Protein AF-A0AAD9NV30-F1 (afdb_monomer_lite)

Structure (mmCIF, N/CA/C/O backbone):
data_AF-A0AAD9NV30-F1
#
_entry.id   AF-A0AAD9NV30-F1
#
loop_
_atom_site.group_PDB
_atom_site.id
_atom_site.type_symbol
_atom_site.label_atom_id
_atom_site.label_alt_id
_atom_site.label_comp_id
_atom_site.label_asym_id
_atom_site.label_entity_id
_atom_site.label_seq_id
_atom_site.pdbx_PDB_ins_code
_atom_site.Cartn_x
_atom_site.Cartn_y
_atom_site.Cartn_z
_atom_site.occupancy
_atom_site.B_iso_or_equiv
_atom_site.auth_seq_id
_atom_site.auth_comp_id
_atom_site.auth_asym_id
_atom_site.auth_atom_id
_atom_site.pdbx_PDB_model_num
ATOM 1 N N . MET A 1 1 ? 1.024 4.251 21.338 1.00 60.50 1 MET A N 1
ATOM 2 C CA . MET A 1 1 ? 0.470 2.895 21.123 1.00 60.50 1 MET A CA 1
ATOM 3 C C . MET A 1 1 ? 0.179 2.723 19.636 1.00 60.50 1 MET A C 1
ATOM 5 O O . MET A 1 1 ? -0.437 3.613 19.053 1.00 60.50 1 MET A O 1
ATOM 9 N N . LEU A 1 2 ? 0.661 1.648 19.006 1.00 76.56 2 LEU A N 1
ATOM 10 C CA . LEU A 1 2 ? 0.252 1.274 17.647 1.00 76.56 2 LEU A CA 1
ATOM 11 C C . LEU A 1 2 ? -1.178 0.739 17.747 1.00 76.56 2 LEU A C 1
ATOM 13 O O . LEU A 1 2 ? -1.397 -0.357 18.248 1.00 76.56 2 LEU A O 1
ATOM 17 N N . SER A 1 3 ? -2.148 1.570 17.382 1.00 81.81 3 SER A N 1
ATOM 18 C CA . SER A 1 3 ? -3.569 1.236 17.427 1.00 81.81 3 SER A CA 1
ATOM 19 C C . SER A 1 3 ? -4.155 1.442 16.040 1.00 81.81 3 SER A C 1
ATOM 21 O O . SER A 1 3 ? -3.769 2.382 15.336 1.00 81.81 3 SER A O 1
ATOM 23 N N . VAL A 1 4 ? -5.057 0.548 15.654 1.00 85.44 4 VAL A N 1
ATOM 24 C CA . VAL A 1 4 ? -5.740 0.560 14.364 1.00 85.44 4 VAL A CA 1
ATOM 25 C C . VAL A 1 4 ? -7.236 0.542 14.640 1.00 85.44 4 VAL A C 1
ATOM 27 O O . VAL A 1 4 ? -7.740 -0.383 15.272 1.00 85.44 4 VAL A O 1
ATOM 30 N N . ALA A 1 5 ? -7.945 1.565 14.169 1.00 85.81 5 ALA A N 1
ATOM 31 C CA . ALA A 1 5 ? -9.400 1.620 14.231 1.00 85.81 5 ALA A CA 1
ATOM 32 C C . ALA A 1 5 ? -9.984 1.245 12.866 1.00 85.81 5 ALA A C 1
ATOM 34 O O . ALA A 1 5 ? -9.633 1.846 11.851 1.00 85.81 5 ALA A O 1
ATOM 35 N N . LEU A 1 6 ? -10.886 0.264 12.826 1.00 81.88 6 LEU A N 1
ATOM 36 C CA . LEU A 1 6 ? -11.642 -0.051 11.616 1.00 81.88 6 LEU A CA 1
ATOM 37 C C . LEU A 1 6 ? -12.816 0.914 11.500 1.00 81.88 6 LEU A C 1
ATOM 39 O O . LEU A 1 6 ? -13.742 0.872 12.310 1.00 81.88 6 LEU A O 1
ATOM 43 N N . VAL A 1 7 ? -12.775 1.782 10.491 1.00 80.88 7 VAL A N 1
ATOM 44 C CA . VAL A 1 7 ? -13.837 2.755 10.239 1.00 80.88 7 VAL A CA 1
ATOM 45 C C . VAL A 1 7 ? -14.502 2.438 8.902 1.00 80.88 7 VAL A C 1
ATOM 47 O O . VAL A 1 7 ? -13.830 2.427 7.866 1.00 80.88 7 VAL A O 1
ATOM 50 N N . PRO A 1 8 ? -15.817 2.173 8.884 1.00 77.00 8 PRO A N 1
ATOM 51 C CA . PRO A 1 8 ? -16.532 1.962 7.639 1.00 77.00 8 PRO A CA 1
ATOM 52 C C . PRO A 1 8 ? -16.723 3.285 6.900 1.00 77.00 8 PRO A C 1
ATOM 54 O O . PRO A 1 8 ? -17.331 4.221 7.420 1.00 77.00 8 PRO A O 1
ATOM 57 N N . MET A 1 9 ? -16.241 3.361 5.661 1.00 70.62 9 MET A N 1
ATOM 58 C CA . MET A 1 9 ? -16.556 4.472 4.771 1.00 70.62 9 MET A CA 1
ATOM 59 C C . MET A 1 9 ? -17.834 4.168 3.995 1.00 70.62 9 MET A C 1
ATOM 61 O O . MET A 1 9 ? -17.859 3.278 3.145 1.00 70.62 9 MET A O 1
ATOM 65 N N . ILE A 1 10 ? -18.890 4.931 4.278 1.00 70.31 10 ILE A N 1
ATOM 66 C CA . ILE A 1 10 ? -20.165 4.844 3.564 1.00 70.31 10 ILE A CA 1
ATOM 67 C C . ILE A 1 10 ? -20.050 5.663 2.274 1.00 70.31 10 ILE A C 1
ATOM 69 O O . ILE A 1 10 ? -19.854 6.876 2.314 1.00 70.31 10 ILE A O 1
ATOM 73 N N . LYS A 1 11 ? -20.164 4.993 1.123 1.00 62.59 11 LYS A N 1
ATOM 74 C CA . LYS A 1 11 ? -20.043 5.607 -0.214 1.00 62.59 11 LYS A CA 1
ATOM 75 C C . LYS A 1 11 ? -21.258 6.460 -0.620 1.00 62.59 11 LYS A C 1
ATOM 77 O O . LYS A 1 11 ? -21.130 7.355 -1.451 1.00 62.59 11 LYS A O 1
ATOM 82 N N . ASP A 1 12 ? -22.433 6.168 -0.073 1.00 65.31 12 ASP A N 1
ATOM 83 C CA . ASP A 1 12 ? -23.707 6.730 -0.529 1.00 65.31 12 ASP A CA 1
ATOM 84 C C . ASP A 1 12 ? -24.060 8.053 0.176 1.00 65.31 12 ASP A C 1
ATOM 86 O O . ASP A 1 12 ? -24.074 8.121 1.410 1.00 65.31 12 ASP A O 1
ATOM 90 N N . LYS A 1 13 ? -24.422 9.092 -0.596 1.00 60.25 13 LYS A N 1
ATOM 91 C CA . LYS A 1 13 ? -24.955 10.364 -0.063 1.00 60.25 13 LYS A CA 1
ATOM 92 C C . LYS A 1 13 ? -26.223 10.140 0.769 1.00 60.25 13 LYS A C 1
ATOM 94 O O . LYS A 1 13 ? -26.471 10.908 1.694 1.00 60.25 13 LYS A O 1
ATOM 99 N N . ALA A 1 14 ? -26.984 9.080 0.483 1.00 64.81 14 ALA A N 1
ATOM 100 C CA . ALA A 1 14 ? -28.191 8.712 1.221 1.00 64.81 14 ALA A CA 1
ATOM 101 C C . ALA A 1 14 ? -27.922 7.985 2.558 1.00 64.81 14 ALA A C 1
ATOM 103 O O . ALA A 1 14 ? -28.875 7.603 3.233 1.00 64.81 14 ALA A O 1
ATOM 104 N N . ARG A 1 15 ? -26.650 7.773 2.952 1.00 58.53 15 ARG A N 1
ATOM 105 C CA . ARG A 1 15 ? -26.232 7.118 4.215 1.00 58.53 15 ARG A CA 1
ATOM 106 C C . ARG A 1 15 ? -26.912 5.766 4.498 1.00 58.53 15 ARG A C 1
ATOM 108 O O . ARG A 1 15 ? -27.027 5.360 5.653 1.00 58.53 15 ARG A O 1
ATOM 115 N N . LYS A 1 16 ? -27.349 5.033 3.469 1.00 60.25 16 LYS A N 1
ATOM 116 C CA . LYS A 1 16 ? -27.950 3.703 3.648 1.00 60.25 16 LYS A CA 1
ATOM 117 C C . LYS A 1 16 ? -26.880 2.694 4.069 1.00 60.25 16 LYS A C 1
ATOM 119 O O . LYS A 1 16 ? -26.086 2.239 3.251 1.00 60.25 16 LYS A O 1
ATOM 124 N N . ILE A 1 17 ? -26.892 2.335 5.352 1.00 61.47 17 ILE A N 1
ATOM 125 C CA . ILE A 1 17 ? -25.965 1.373 5.978 1.00 61.47 17 ILE A CA 1
ATOM 126 C C . ILE A 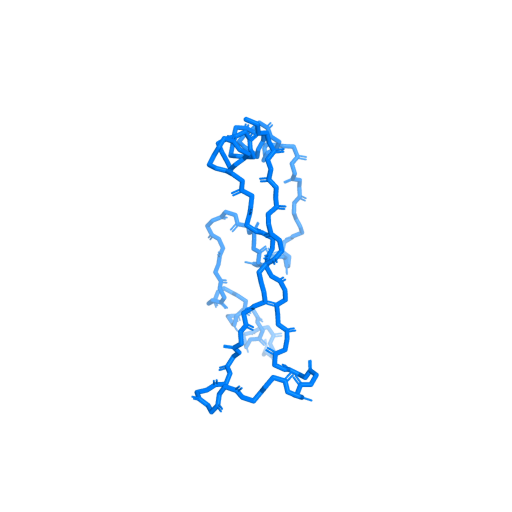1 17 ? -26.255 -0.074 5.526 1.00 61.47 17 ILE A C 1
ATOM 128 O O . ILE A 1 17 ? -25.379 -0.928 5.592 1.00 61.47 17 ILE A O 1
ATOM 132 N N . SER A 1 18 ? -27.461 -0.356 5.018 1.00 65.12 18 SER A N 1
ATOM 133 C CA . SER A 1 18 ? -27.914 -1.706 4.648 1.00 65.12 18 SER A CA 1
ATOM 134 C C . SER A 1 18 ? -27.426 -2.218 3.286 1.00 65.12 18 SER A C 1
ATOM 136 O O . SER A 1 18 ? -27.694 -3.367 2.943 1.00 65.12 18 SER A O 1
ATOM 138 N N . SER A 1 19 ? -26.724 -1.402 2.491 1.00 62.97 19 SER A N 1
ATOM 139 C CA . SER A 1 19 ? -26.214 -1.825 1.181 1.00 62.97 19 SER A CA 1
ATOM 140 C C . SER A 1 19 ? -24.811 -2.422 1.303 1.00 62.97 19 SER A C 1
ATOM 142 O O . SER A 1 19 ? -23.849 -1.713 1.608 1.00 62.97 19 SER A O 1
ATOM 144 N N . LYS A 1 20 ? -24.692 -3.726 1.026 1.00 62.34 20 LYS A N 1
ATOM 145 C CA . LYS A 1 20 ? -23.428 -4.482 1.064 1.00 62.34 20 LYS A CA 1
ATOM 146 C C . LYS A 1 20 ? -22.362 -3.895 0.126 1.00 62.34 20 LYS A C 1
ATOM 148 O O . LYS A 1 20 ? -21.188 -3.879 0.481 1.00 62.34 20 LYS A O 1
ATOM 153 N N . ASP A 1 21 ? -22.774 -3.330 -1.008 1.00 65.06 21 ASP A N 1
ATOM 154 C CA . ASP A 1 21 ? -21.870 -2.750 -2.015 1.00 65.06 21 ASP A CA 1
ATOM 155 C C . ASP A 1 21 ? -21.297 -1.376 -1.616 1.00 65.06 21 ASP A C 1
ATOM 157 O O . ASP A 1 21 ? -20.369 -0.865 -2.251 1.00 65.06 21 ASP A O 1
ATOM 161 N N . ASN A 1 22 ? -21.827 -0.768 -0.549 1.00 64.38 22 ASN A N 1
ATOM 162 C CA . ASN A 1 22 ? -21.399 0.540 -0.046 1.00 64.38 22 ASN A CA 1
ATOM 163 C C . ASN A 1 22 ? -20.451 0.462 1.156 1.00 64.38 22 ASN A C 1
ATOM 165 O O . ASN A 1 22 ? -19.998 1.507 1.627 1.00 64.38 22 ASN A O 1
ATOM 169 N N . TYR A 1 23 ? -20.145 -0.740 1.646 1.00 69.88 23 TYR A N 1
ATOM 170 C CA . TYR A 1 23 ? -19.248 -0.946 2.775 1.00 69.88 23 TYR A CA 1
ATOM 171 C C . TYR A 1 23 ? -17.795 -1.056 2.294 1.00 69.88 23 TYR A C 1
ATOM 173 O O . TYR A 1 23 ? -17.378 -2.081 1.759 1.00 69.88 23 TYR A O 1
ATOM 181 N N . ARG A 1 24 ? -17.005 0.009 2.484 1.00 73.06 24 ARG A N 1
ATOM 182 C CA . ARG A 1 24 ? -15.541 -0.024 2.325 1.00 73.06 24 ARG A CA 1
ATOM 183 C C . ARG A 1 24 ? -14.895 0.176 3.697 1.00 73.06 24 ARG A C 1
ATOM 185 O O . ARG A 1 24 ? -14.785 1.320 4.140 1.00 73.06 24 ARG A O 1
ATOM 192 N N . PRO A 1 25 ? -14.541 -0.902 4.415 1.00 75.25 25 PRO A N 1
ATOM 193 C CA . PRO A 1 25 ? -13.870 -0.775 5.698 1.00 75.25 25 PRO A CA 1
ATOM 194 C C . PRO A 1 25 ? -12.448 -0.267 5.469 1.00 75.25 25 PRO A C 1
ATOM 196 O O . PRO A 1 25 ? -11.681 -0.873 4.722 1.00 75.25 25 PRO A O 1
ATOM 199 N N . THR A 1 26 ? -12.097 0.837 6.121 1.00 83.81 26 THR A N 1
ATOM 200 C CA . THR A 1 26 ? -10.749 1.403 6.068 1.00 83.81 26 THR A CA 1
ATOM 201 C C . THR A 1 26 ? -10.117 1.293 7.446 1.00 83.81 26 THR A C 1
ATOM 203 O O . THR A 1 26 ? -10.669 1.763 8.442 1.00 83.81 26 THR A O 1
ATOM 206 N N . ALA A 1 27 ? -8.942 0.672 7.506 1.00 85.00 27 ALA A N 1
ATOM 207 C CA . ALA A 1 27 ? -8.134 0.622 8.713 1.00 85.00 27 ALA A CA 1
ATOM 208 C C . ALA A 1 27 ? -7.412 1.963 8.902 1.00 85.00 27 ALA A C 1
ATOM 210 O O . ALA A 1 27 ? -6.489 2.304 8.162 1.00 85.00 27 ALA A O 1
ATOM 211 N N . LEU A 1 28 ? -7.837 2.746 9.890 1.00 84.19 28 LEU A N 1
ATOM 212 C CA . LEU A 1 28 ? -7.138 3.956 10.301 1.00 84.19 28 LEU A CA 1
ATOM 213 C C . LEU A 1 28 ? -6.047 3.574 11.293 1.00 84.19 28 LEU A C 1
ATOM 215 O O . LEU A 1 28 ? -6.285 3.444 12.495 1.00 84.19 28 LEU A O 1
ATOM 219 N N . ALA A 1 29 ? -4.845 3.375 10.762 1.00 86.75 29 ALA A N 1
ATOM 220 C CA . ALA A 1 29 ? -3.651 3.201 11.568 1.00 86.75 29 ALA A CA 1
ATOM 221 C C . ALA A 1 29 ? -3.230 4.529 12.216 1.00 86.75 29 ALA A C 1
ATOM 223 O O . ALA A 1 29 ? -3.437 5.613 11.652 1.00 86.75 29 ALA A O 1
ATOM 224 N N . SER A 1 30 ? -2.629 4.446 13.404 1.00 88.31 30 SER A N 1
ATOM 225 C CA . SER A 1 30 ? -2.092 5.617 14.097 1.00 88.31 30 SER A CA 1
ATOM 226 C C . SER A 1 30 ? -1.024 6.333 13.260 1.00 88.31 30 SER A C 1
ATOM 228 O O . SER A 1 30 ? -0.367 5.735 12.407 1.00 88.31 30 SER A O 1
ATOM 230 N N . VAL A 1 31 ? -0.814 7.627 13.526 1.00 90.12 31 VAL A N 1
ATOM 231 C CA . VAL A 1 31 ? 0.195 8.439 12.817 1.00 90.12 31 VAL A CA 1
ATOM 232 C C . VAL A 1 31 ? 1.583 7.790 12.878 1.00 90.12 31 VAL A C 1
ATOM 234 O O . VAL A 1 31 ? 2.273 7.720 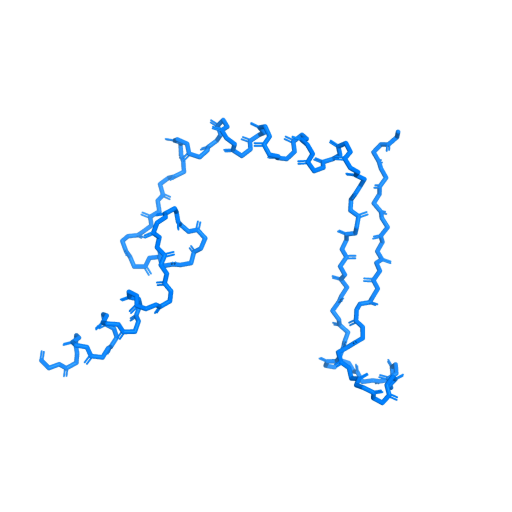11.867 1.00 90.12 31 VAL A O 1
ATOM 237 N N . PHE A 1 32 ? 1.955 7.236 14.036 1.00 89.50 32 PHE A N 1
ATOM 238 C CA . PHE A 1 32 ? 3.216 6.511 14.208 1.00 89.50 32 PHE A CA 1
ATOM 239 C C . PHE A 1 32 ? 3.330 5.276 13.300 1.00 89.50 32 PHE A C 1
ATOM 241 O O . PHE A 1 32 ? 4.409 5.036 12.767 1.00 89.50 32 PHE A O 1
ATOM 248 N N . SER A 1 33 ? 2.239 4.533 13.073 1.00 89.69 33 SER A N 1
ATOM 249 C CA . SER A 1 33 ? 2.230 3.399 12.132 1.00 89.69 33 SER A CA 1
ATOM 250 C C . SER A 1 33 ? 2.544 3.855 10.711 1.00 89.69 33 SER A C 1
ATOM 252 O O . SER A 1 33 ? 3.429 3.301 10.071 1.00 89.69 33 SER A O 1
ATOM 254 N N . LYS A 1 34 ? 1.905 4.940 10.253 1.00 89.81 34 LYS A N 1
ATOM 255 C CA . LYS A 1 34 ? 2.131 5.491 8.908 1.00 89.81 34 LYS A CA 1
ATOM 256 C C . LYS A 1 34 ? 3.566 5.971 8.702 1.00 89.81 34 LYS A C 1
ATOM 258 O O . LYS A 1 34 ? 4.126 5.782 7.629 1.00 89.81 34 LYS A O 1
ATOM 263 N N . ILE A 1 35 ? 4.174 6.582 9.723 1.00 93.25 35 ILE A N 1
ATOM 264 C CA . ILE A 1 35 ? 5.580 7.010 9.654 1.00 93.25 35 ILE A CA 1
ATOM 265 C C . ILE A 1 35 ? 6.494 5.791 9.476 1.00 93.25 35 ILE A C 1
ATOM 267 O O . ILE A 1 35 ? 7.373 5.803 8.617 1.00 93.25 35 ILE A O 1
ATOM 271 N N . ILE A 1 36 ? 6.264 4.729 10.251 1.00 93.19 36 ILE A N 1
ATOM 272 C CA . ILE A 1 36 ? 7.032 3.483 10.145 1.00 93.19 36 ILE A CA 1
ATOM 273 C C . ILE A 1 36 ? 6.835 2.841 8.765 1.00 93.19 36 ILE A C 1
ATOM 275 O O . ILE A 1 36 ? 7.816 2.452 8.138 1.00 93.19 36 ILE A O 1
ATOM 279 N N . GLU A 1 37 ? 5.601 2.785 8.261 1.00 91.88 37 GLU A N 1
ATOM 280 C CA . GLU A 1 37 ? 5.282 2.266 6.924 1.00 91.88 37 GLU A CA 1
ATOM 281 C C . GLU A 1 37 ? 6.049 3.005 5.820 1.00 91.88 37 GLU A C 1
ATOM 283 O O . GLU A 1 37 ? 6.624 2.360 4.946 1.00 91.88 37 GLU A O 1
ATOM 288 N N . VAL A 1 38 ? 6.131 4.340 5.881 1.00 93.31 38 VAL A N 1
ATOM 289 C CA . VAL A 1 38 ? 6.895 5.144 4.909 1.00 93.31 38 VAL A CA 1
ATOM 290 C C . VAL A 1 38 ? 8.392 4.833 4.974 1.00 93.31 38 VAL A C 1
ATOM 292 O O . VAL A 1 38 ? 9.029 4.667 3.933 1.00 93.31 38 VAL A O 1
ATOM 295 N N . ILE A 1 39 ? 8.960 4.715 6.178 1.00 95.19 39 ILE A N 1
ATOM 296 C CA . ILE A 1 39 ? 10.381 4.371 6.357 1.00 95.19 39 ILE A CA 1
ATOM 297 C C . ILE A 1 39 ? 10.672 2.973 5.798 1.00 95.19 39 ILE A C 1
ATOM 299 O O . ILE A 1 39 ? 11.684 2.772 5.125 1.00 95.19 39 ILE A O 1
ATOM 303 N N . ILE A 1 40 ? 9.792 2.005 6.065 1.00 94.69 40 ILE A N 1
ATOM 304 C CA . ILE A 1 40 ? 9.914 0.635 5.557 1.00 94.69 40 ILE A CA 1
ATOM 305 C C . ILE A 1 40 ? 9.815 0.626 4.031 1.00 94.69 40 ILE A C 1
ATOM 307 O O . ILE A 1 40 ? 10.674 0.036 3.376 1.00 94.69 40 ILE A O 1
ATOM 311 N N . LEU A 1 41 ? 8.818 1.307 3.462 1.00 92.38 41 LEU A N 1
ATOM 312 C CA . LEU A 1 41 ? 8.622 1.373 2.017 1.00 92.38 41 LEU A CA 1
ATOM 313 C C . LEU A 1 41 ? 9.853 1.954 1.320 1.00 92.38 41 LEU A C 1
ATOM 315 O O . LEU A 1 41 ? 10.350 1.335 0.388 1.00 92.38 41 LEU A O 1
ATOM 319 N N . GLY A 1 42 ? 10.410 3.062 1.818 1.00 91.69 42 GLY A N 1
ATOM 320 C CA . GLY A 1 42 ? 11.611 3.668 1.232 1.00 91.69 42 GLY A CA 1
ATOM 321 C C . GLY A 1 42 ? 12.852 2.766 1.278 1.00 91.69 42 GLY A C 1
ATOM 322 O O . GLY A 1 42 ? 13.735 2.887 0.434 1.00 91.69 42 GLY A O 1
ATOM 323 N N . ARG A 1 43 ? 12.926 1.831 2.235 1.00 93.75 43 ARG A N 1
ATOM 324 C CA . ARG A 1 43 ? 14.004 0.829 2.302 1.00 93.75 43 ARG A CA 1
ATOM 325 C C . ARG A 1 43 ? 13.776 -0.361 1.378 1.00 93.75 43 ARG A C 1
ATOM 327 O O . ARG A 1 43 ? 14.747 -0.955 0.924 1.00 93.75 43 ARG A O 1
ATOM 334 N N . ILE A 1 44 ? 12.519 -0.733 1.149 1.00 93.31 44 ILE A N 1
ATOM 335 C CA . ILE A 1 44 ? 12.145 -1.921 0.374 1.00 93.31 44 ILE A CA 1
ATOM 336 C C . ILE A 1 44 ? 11.964 -1.596 -1.112 1.00 93.31 44 ILE A C 1
ATOM 338 O O . ILE A 1 44 ? 12.216 -2.468 -1.935 1.00 93.31 44 ILE A O 1
ATOM 342 N N . GLU A 1 45 ? 11.594 -0.364 -1.475 1.00 89.69 45 GLU A N 1
ATOM 343 C CA . GLU A 1 45 ? 11.301 0.047 -2.860 1.00 89.69 45 GLU A CA 1
ATOM 344 C C . GLU A 1 45 ? 12.429 -0.324 -3.836 1.00 89.69 45 GLU A C 1
ATOM 346 O O . GLU A 1 45 ? 12.151 -0.781 -4.939 1.00 89.69 45 GLU A O 1
ATOM 351 N N . ILE A 1 46 ? 13.693 -0.230 -3.410 1.00 88.19 46 ILE A N 1
ATOM 352 C CA . ILE A 1 46 ? 14.864 -0.581 -4.234 1.00 88.19 46 ILE A CA 1
ATOM 353 C C . ILE A 1 46 ? 14.993 -2.081 -4.545 1.00 88.19 46 ILE A C 1
ATOM 355 O O . ILE A 1 46 ? 15.738 -2.451 -5.446 1.00 88.19 46 ILE A O 1
ATOM 359 N N . PHE A 1 47 ? 14.303 -2.940 -3.793 1.00 89.19 47 PHE A N 1
ATOM 360 C CA . PHE A 1 47 ? 14.318 -4.397 -3.948 1.00 89.19 47 PHE A CA 1
ATOM 361 C C . PHE A 1 47 ? 13.035 -4.936 -4.594 1.00 89.19 47 PHE A C 1
ATOM 363 O O . PHE A 1 47 ? 12.928 -6.139 -4.830 1.00 89.19 47 PHE A O 1
ATOM 370 N N . VAL A 1 48 ? 12.043 -4.078 -4.848 1.00 86.94 48 VAL A N 1
ATOM 371 C CA . VAL A 1 48 ? 10.771 -4.477 -5.456 1.00 86.94 48 VAL A CA 1
ATOM 372 C C . VAL A 1 48 ? 10.863 -4.296 -6.963 1.00 86.94 48 VAL A C 1
ATOM 374 O O . VAL A 1 48 ? 10.653 -3.205 -7.491 1.00 86.94 48 VAL A O 1
ATOM 377 N N . ASP A 1 49 ? 11.128 -5.393 -7.666 1.00 84.31 49 ASP A N 1
ATOM 378 C CA . ASP A 1 49 ? 10.967 -5.430 -9.115 1.00 84.31 49 ASP A CA 1
ATOM 379 C C . ASP A 1 49 ? 9.483 -5.456 -9.494 1.00 84.31 49 ASP A C 1
ATOM 381 O O . ASP A 1 49 ? 8.652 -6.123 -8.873 1.00 84.31 49 ASP A O 1
ATOM 385 N N . THR A 1 50 ? 9.140 -4.715 -10.546 1.00 86.50 50 THR A N 1
ATOM 386 C CA . THR A 1 50 ? 7.772 -4.629 -11.072 1.00 86.50 50 THR A CA 1
ATOM 387 C C . THR A 1 50 ? 7.749 -5.029 -12.537 1.00 86.50 50 THR A C 1
ATOM 389 O O . THR A 1 50 ? 8.696 -4.792 -13.287 1.00 86.50 50 THR A O 1
ATOM 392 N N . ASN A 1 51 ? 6.641 -5.626 -12.973 1.00 85.25 51 ASN A N 1
ATOM 393 C CA . ASN A 1 51 ? 6.482 -6.009 -14.371 1.00 85.25 51 ASN A CA 1
ATOM 394 C C . ASN A 1 51 ? 6.417 -4.748 -15.270 1.00 85.25 51 ASN A C 1
ATOM 396 O O . ASN A 1 51 ? 5.823 -3.742 -14.866 1.00 85.25 51 ASN A O 1
ATOM 400 N N . PRO A 1 52 ? 6.968 -4.770 -16.497 1.00 82.25 52 PRO A N 1
ATOM 401 C CA . PRO A 1 52 ? 6.780 -3.693 -17.473 1.00 82.25 52 PRO A CA 1
ATOM 402 C C . PRO A 1 52 ? 5.311 -3.314 -17.726 1.00 82.25 52 PRO A C 1
ATOM 404 O O . PRO A 1 52 ? 5.012 -2.141 -17.916 1.00 82.25 52 PRO A O 1
ATOM 407 N N . ASN A 1 53 ? 4.391 -4.280 -17.650 1.00 83.88 53 ASN A N 1
ATOM 408 C CA . ASN A 1 53 ? 2.950 -4.069 -17.831 1.00 83.88 53 ASN A CA 1
ATOM 409 C C . ASN A 1 53 ? 2.218 -3.680 -16.530 1.00 83.88 53 ASN A C 1
ATOM 411 O O . ASN A 1 53 ? 0.987 -3.622 -16.500 1.00 83.88 53 ASN A O 1
ATOM 415 N N . GLN A 1 54 ? 2.947 -3.432 -15.439 1.00 85.06 54 GLN A N 1
ATOM 416 C CA . GLN A 1 54 ? 2.391 -2.936 -14.185 1.00 85.06 54 GLN A CA 1
ATOM 417 C C . GLN A 1 54 ? 2.459 -1.405 -14.158 1.00 85.06 54 GLN A C 1
ATOM 419 O O . GLN A 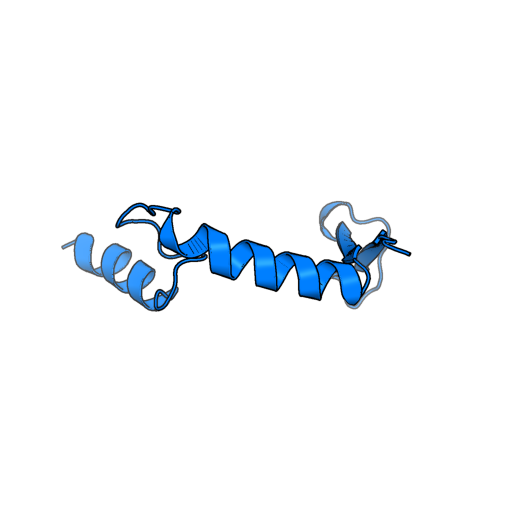1 54 ? 3.492 -0.812 -13.855 1.00 85.06 54 GLN A O 1
ATOM 424 N N . PHE A 1 55 ? 1.328 -0.766 -14.453 1.00 85.88 55 PHE A N 1
ATOM 425 C CA . PHE A 1 55 ? 1.207 0.698 -14.488 1.00 85.88 55 PHE A CA 1
ATOM 426 C C . PHE A 1 55 ? 0.715 1.295 -13.160 1.00 85.88 55 PHE A C 1
ATOM 428 O O . PHE A 1 55 ? 0.879 2.485 -12.913 1.00 85.88 55 PHE A O 1
ATOM 435 N N . GLY A 1 56 ? 0.105 0.476 -12.299 1.00 85.69 56 GLY A N 1
ATOM 436 C CA . GLY A 1 56 ? -0.363 0.882 -10.974 1.00 85.69 56 GLY A CA 1
ATOM 437 C C . GLY A 1 56 ? 0.707 0.709 -9.897 1.00 85.69 56 GLY A C 1
ATOM 438 O O . GLY A 1 56 ? 1.504 -0.228 -9.955 1.00 85.69 56 GLY A O 1
ATOM 439 N N . PHE A 1 57 ? 0.684 1.590 -8.891 1.00 84.31 57 PHE A N 1
ATOM 440 C CA . PHE A 1 57 ? 1.565 1.535 -7.712 1.00 84.31 57 PHE A CA 1
ATOM 441 C C . PHE A 1 57 ? 3.062 1.467 -8.050 1.00 84.31 57 PHE A C 1
ATOM 443 O O . PHE A 1 57 ? 3.852 0.904 -7.299 1.00 84.31 57 PHE A O 1
ATOM 450 N N . LYS A 1 58 ? 3.447 2.042 -9.193 1.00 86.12 58 LYS A N 1
ATOM 451 C CA . LYS A 1 58 ? 4.823 2.104 -9.667 1.00 86.12 58 LYS A CA 1
ATOM 452 C C . LYS A 1 58 ? 5.246 3.557 -9.786 1.00 86.12 58 LYS A C 1
ATOM 454 O O . LYS A 1 58 ? 4.487 4.409 -10.250 1.00 86.12 58 LYS A O 1
ATOM 459 N N . ASN A 1 59 ? 6.466 3.842 -9.351 1.00 82.25 59 ASN A N 1
ATOM 460 C CA . ASN A 1 59 ? 6.989 5.196 -9.351 1.00 82.25 59 ASN A CA 1
ATOM 461 C C . ASN A 1 59 ? 7.028 5.753 -10.788 1.00 82.25 59 ASN A C 1
ATOM 463 O O . ASN A 1 59 ? 7.421 5.050 -11.723 1.00 82.25 59 ASN A O 1
ATOM 467 N N . LYS A 1 60 ? 6.589 7.004 -10.975 1.00 84.12 60 LYS A N 1
ATOM 468 C CA . LYS A 1 60 ? 6.506 7.698 -12.281 1.00 84.12 60 LYS A CA 1
ATOM 469 C C . LYS A 1 60 ? 5.625 7.020 -13.350 1.00 84.12 60 LYS A C 1
ATOM 471 O O . LYS A 1 60 ? 5.760 7.343 -14.529 1.00 84.12 60 LYS A O 1
ATOM 476 N N . HIS A 1 61 ? 4.741 6.100 -12.962 1.00 84.81 61 HIS A N 1
ATOM 477 C CA . HIS A 1 61 ? 3.753 5.505 -13.865 1.00 84.81 61 HIS A CA 1
ATOM 478 C C . HIS A 1 61 ? 2.357 6.026 -13.539 1.00 84.81 61 HIS A C 1
ATOM 480 O O . HIS A 1 61 ? 2.022 6.281 -12.381 1.00 84.81 61 HIS A O 1
ATOM 486 N N . GLY A 1 62 ? 1.554 6.197 -14.582 1.00 84.25 62 GLY A N 1
ATOM 487 C CA . GLY A 1 62 ? 0.194 6.698 -14.486 1.00 84.25 62 GLY A CA 1
ATOM 488 C C . GLY A 1 62 ? -0.764 5.904 -15.362 1.00 84.25 62 GLY A C 1
ATOM 489 O O . GLY A 1 62 ? -0.372 5.099 -16.211 1.00 84.25 62 GLY A O 1
ATOM 490 N N . THR A 1 63 ? -2.058 6.131 -15.149 1.00 86.94 63 THR A N 1
ATOM 491 C CA . THR A 1 63 ? -3.125 5.483 -15.922 1.00 86.94 63 THR A CA 1
ATOM 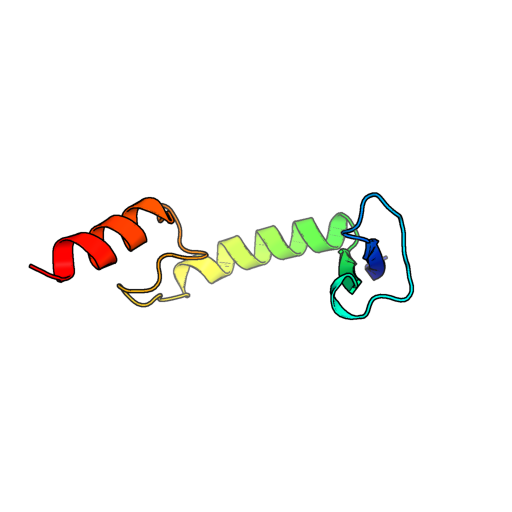492 C C . THR A 1 63 ? -3.103 5.902 -17.397 1.00 86.94 63 THR A C 1
ATOM 494 O O . THR A 1 63 ? -3.538 5.145 -18.260 1.00 86.94 63 THR A O 1
ATOM 497 N N . ASP A 1 64 ? -2.560 7.079 -17.706 1.00 86.94 64 ASP A N 1
ATOM 498 C CA . ASP A 1 64 ? -2.346 7.584 -19.065 1.00 86.94 64 ASP A CA 1
ATOM 499 C C . ASP A 1 64 ? -1.430 6.664 -19.887 1.00 86.94 64 ASP A C 1
ATOM 501 O O . ASP A 1 64 ? -1.749 6.337 -21.032 1.00 86.94 64 ASP A O 1
ATOM 505 N N . GLN A 1 65 ? -0.351 6.163 -19.279 1.00 85.69 65 GLN A N 1
ATOM 506 C CA . GLN A 1 65 ? 0.579 5.233 -19.924 1.00 85.69 65 GLN A CA 1
ATOM 507 C C . GLN A 1 65 ? -0.099 3.897 -20.247 1.00 85.69 65 GLN A C 1
ATOM 509 O O . GLN A 1 65 ? 0.088 3.356 -21.338 1.00 85.69 65 GLN A O 1
ATOM 514 N N . TYR A 1 66 ? -0.946 3.393 -19.343 1.00 85.56 66 TYR A N 1
ATOM 515 C CA . TYR A 1 66 ? -1.745 2.193 -19.603 1.00 85.56 66 TYR A CA 1
ATOM 516 C C . TYR A 1 66 ? -2.713 2.397 -20.773 1.00 85.56 66 TYR A C 1
ATOM 518 O O . TYR A 1 66 ? -2.796 1.547 -21.659 1.00 85.56 66 TYR A O 1
ATOM 526 N N . ILE A 1 67 ? -3.427 3.529 -20.805 1.00 87.38 67 ILE A N 1
ATOM 527 C CA . ILE A 1 67 ? -4.361 3.850 -21.894 1.00 87.38 67 ILE A CA 1
ATOM 528 C C . ILE A 1 67 ? -3.613 3.912 -23.225 1.00 87.38 67 ILE A C 1
ATOM 530 O O . ILE A 1 67 ? -4.086 3.345 -24.208 1.00 87.38 67 ILE A O 1
ATOM 534 N N . TYR A 1 68 ? -2.432 4.533 -23.256 1.00 86.50 68 TYR A N 1
ATOM 535 C CA . TYR A 1 68 ? -1.606 4.579 -24.457 1.00 86.50 68 TYR A CA 1
ATOM 536 C C . TYR A 1 68 ? -1.260 3.175 -24.962 1.00 86.50 68 TYR A C 1
ATOM 538 O O . TYR A 1 68 ? -1.521 2.875 -26.125 1.00 86.50 68 TYR A O 1
ATOM 546 N N . VAL A 1 69 ? -0.750 2.291 -24.097 1.00 86.62 69 VAL A N 1
ATOM 547 C CA . VAL A 1 69 ? -0.423 0.904 -24.479 1.00 86.62 69 VAL A CA 1
ATOM 548 C C . VAL A 1 69 ? -1.671 0.141 -24.934 1.00 86.62 69 VAL A C 1
ATOM 550 O O . VAL A 1 69 ? -1.636 -0.545 -25.952 1.00 86.62 69 VAL A O 1
ATOM 553 N N . CYS A 1 70 ? -2.794 0.292 -24.232 1.00 83.12 70 CYS A N 1
ATOM 554 C CA . CYS A 1 70 ? -4.029 -0.436 -24.523 1.00 83.12 70 CYS A CA 1
ATOM 555 C C . CYS A 1 70 ? -4.696 0.012 -25.838 1.00 83.12 70 CYS A C 1
ATOM 557 O O . CYS A 1 70 ? -5.275 -0.807 -26.552 1.00 83.12 70 CYS A O 1
ATOM 559 N N . VAL A 1 71 ? -4.623 1.305 -26.164 1.00 81.19 71 VAL A N 1
ATOM 560 C CA . VAL A 1 71 ? -5.261 1.886 -27.355 1.00 81.19 71 VAL A CA 1
ATOM 561 C C . VAL A 1 71 ? -4.345 1.821 -28.575 1.00 81.19 71 VAL A C 1
ATOM 563 O O . VAL A 1 71 ? -4.818 1.487 -29.659 1.00 81.19 71 VAL A O 1
ATOM 566 N N . LYS A 1 72 ? -3.043 2.105 -28.428 1.00 65.50 72 LYS A N 1
ATOM 567 C CA . LYS A 1 72 ? -2.090 2.048 -29.548 1.00 65.50 72 LYS A CA 1
ATOM 568 C C . LYS A 1 72 ? -1.571 0.648 -29.852 1.00 65.50 72 LYS A C 1
ATOM 570 O O . LYS A 1 72 ? -1.252 0.399 -31.001 1.00 65.50 72 LYS A O 1
ATOM 575 N N . GLY A 1 73 ? -1.526 -0.268 -28.884 1.00 59.94 73 GLY A N 1
ATOM 576 C CA . GLY A 1 73 ? -1.119 -1.660 -29.120 1.00 59.94 73 GLY A CA 1
ATOM 577 C C . GLY A 1 73 ? -2.153 -2.513 -29.868 1.00 59.94 73 GLY A C 1
ATOM 578 O O . GLY A 1 73 ? -1.946 -3.711 -30.027 1.00 59.94 73 GLY A O 1
ATOM 579 N N . ARG A 1 74 ? -3.287 -1.925 -30.277 1.00 55.25 74 ARG A N 1
ATOM 580 C CA . ARG A 1 74 ? -4.359 -2.577 -31.048 1.00 55.25 74 ARG A CA 1
ATOM 581 C C . ARG A 1 74 ? -4.303 -2.303 -32.559 1.00 55.25 74 ARG A C 1
ATOM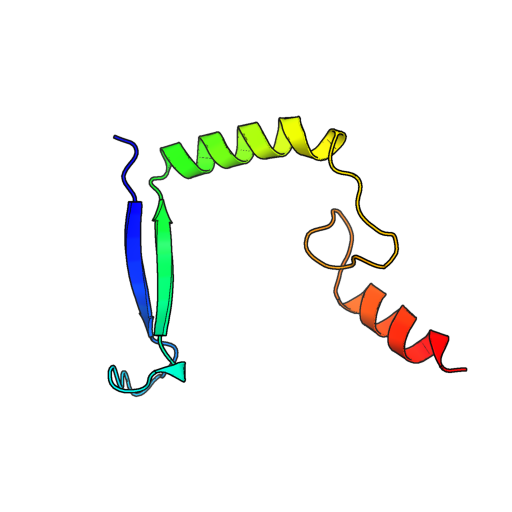 583 O O . ARG A 1 74 ? -5.178 -2.803 -33.262 1.00 55.25 74 ARG A O 1
ATOM 590 N N . TYR A 1 75 ? -3.319 -1.534 -33.032 1.00 46.56 75 TYR A N 1
ATOM 591 C CA . TYR A 1 75 ? -3.058 -1.277 -34.452 1.00 46.56 75 TYR A CA 1
ATOM 592 C C . TYR 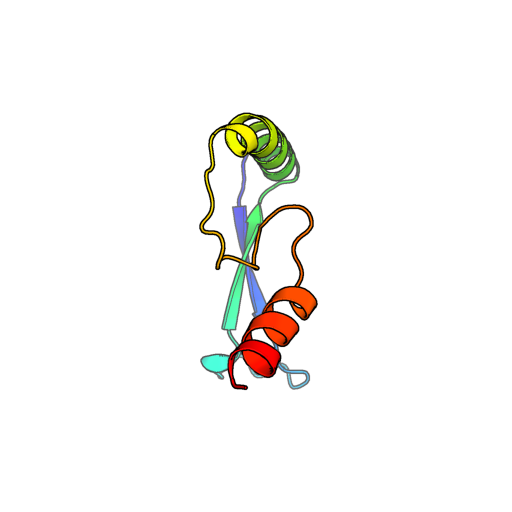A 1 75 ? -1.690 -1.818 -34.851 1.00 46.56 75 TYR A C 1
ATOM 594 O O . TYR A 1 75 ? -0.736 -1.601 -34.069 1.00 46.56 75 TYR A O 1
#

pLDDT: mean 79.97, std 11.57, range [46.56, 95.19]

Radius of gyration: 18.44 Å; chains: 1; bounding box: 43×16×56 Å

Sequence (75 aa):
MLSVALVPMIKDKARKISSKDNYRPTALASVFSKIIEVIILGRIEIFVDTNPNQFGFKNKHGTDQYIYVCVKGRY

Organism: Ridgeia piscesae (NCBI:txid27915)

Secondary structure (DSSP, 8-state):
---EEEEEEE--TT--TT-GGGEEEEEEE-HHHHHHHHHHHHHHGGG----TT--SS-TT--HHHHHHHHHHTT-

Foldseek 3Di:
DFDWDWDWQAPDPVPPPPDPVRTDTDIDTDPVVVVVVVVVCVVCVVVDDDDPQDQPPDPPHDVVVNCCCVVVVVD